Protein AF-A0A7X7YUK8-F1 (afdb_monomer)

Solvent-accessible surface area (backbone atoms only — not comparable to full-atom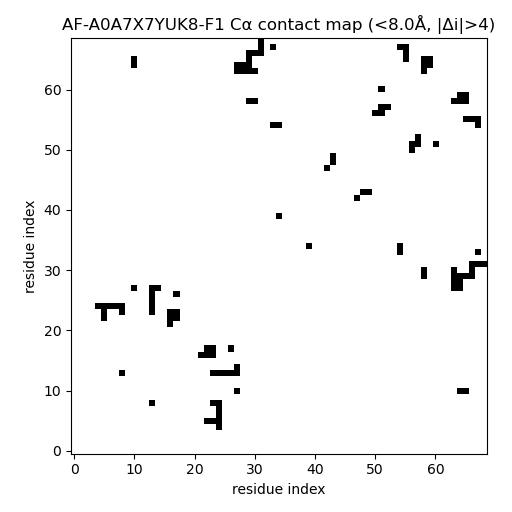 values): 4517 Å²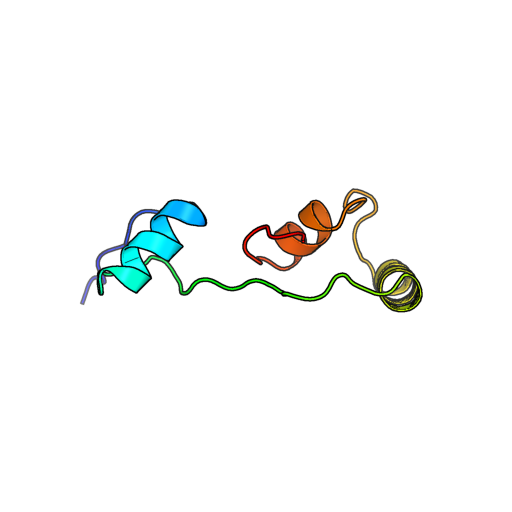 total; per-residue (Å²): 134,86,76,81,80,59,68,89,64,57,65,67,57,34,47,54,29,56,79,66,74,46,89,64,68,59,81,83,44,63,64,88,71,82,80,53,68,71,57,52,54,51,37,45,78,74,63,53,56,88,83,49,79,47,73,56,44,46,30,51,73,72,71,31,41,81,68,82,133

Sequence (69 aa):
MTGTRVAQMNHVERFRAVMGFLGVDRLPRWEWAMWWDQTIDRWRGEGLPARCQSVFDISQYFGLDPYMQ

Secondary structure (DSSP, 8-state):
-----PPP--HHHHHHHHHTT---SS-----SSPPPHHHHHHHHHTT--TT--SHHHHHHHTTPPP---

Mean predicted aligned error: 4.79 Å

Structure (mmCIF, N/CA/C/O backbone):
data_AF-A0A7X7YUK8-F1
#
_entry.id   AF-A0A7X7YUK8-F1
#
loop_
_atom_site.group_PDB
_atom_site.id
_atom_site.type_symbol
_atom_site.label_atom_id
_atom_site.label_alt_id
_atom_site.label_comp_id
_atom_site.label_asym_id
_atom_site.label_entity_id
_atom_site.label_seq_id
_atom_site.pdbx_PDB_ins_code
_atom_site.Cartn_x
_atom_site.Cartn_y
_atom_site.Cartn_z
_atom_site.occupancy
_atom_site.B_iso_or_equiv
_atom_site.auth_seq_id
_atom_site.auth_comp_id
_atom_site.auth_asym_id
_atom_site.auth_atom_id
_atom_site.pdbx_PDB_model_num
ATOM 1 N N . MET A 1 1 ? -21.953 -20.785 13.561 1.00 40.84 1 MET A N 1
ATOM 2 C CA . MET A 1 1 ? -21.724 -19.370 13.921 1.00 40.84 1 MET A CA 1
ATOM 3 C C . MET A 1 1 ? -21.593 -18.589 12.628 1.00 40.84 1 MET A C 1
ATOM 5 O O . MET A 1 1 ? -20.602 -18.747 11.929 1.00 40.84 1 MET A O 1
ATOM 9 N N . THR A 1 2 ? -22.628 -17.851 12.242 1.00 47.09 2 THR A N 1
ATOM 10 C CA . THR A 1 2 ? -22.638 -17.070 11.000 1.00 47.09 2 THR A CA 1
ATOM 11 C C . THR A 1 2 ? -21.921 -15.758 11.296 1.00 47.09 2 THR A C 1
ATOM 13 O O . THR A 1 2 ? -22.472 -14.906 11.985 1.00 47.09 2 THR A O 1
ATOM 16 N N . GLY A 1 3 ? -20.660 -15.628 10.880 1.00 56.50 3 GLY A N 1
ATOM 17 C CA . GLY A 1 3 ? -19.922 -14.376 11.037 1.00 56.50 3 GLY A CA 1
ATOM 18 C C . GLY A 1 3 ? -20.643 -13.259 10.287 1.00 56.50 3 GLY A C 1
ATOM 19 O O . GLY A 1 3 ? -20.922 -13.399 9.095 1.00 56.50 3 GLY A O 1
ATOM 20 N N . THR A 1 4 ? -20.981 -12.174 10.982 1.00 63.84 4 THR A N 1
ATOM 21 C CA . THR A 1 4 ? -21.540 -10.967 10.370 1.00 63.84 4 THR A CA 1
ATOM 22 C C . THR A 1 4 ? -20.580 -10.488 9.283 1.00 63.84 4 THR A C 1
ATOM 24 O O . THR A 1 4 ? -19.447 -10.111 9.580 1.00 63.84 4 THR A O 1
ATOM 27 N N . ARG A 1 5 ? -21.003 -10.525 8.013 1.00 67.88 5 ARG A N 1
ATOM 28 C CA . ARG A 1 5 ? -20.252 -9.887 6.924 1.00 67.88 5 ARG A CA 1
ATOM 29 C C . ARG A 1 5 ? -20.249 -8.382 7.183 1.00 67.88 5 ARG A C 1
ATOM 31 O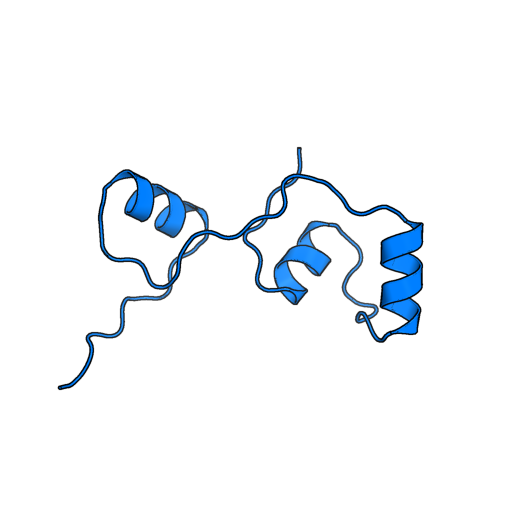 O . ARG A 1 5 ? -21.298 -7.750 7.111 1.00 67.88 5 ARG A O 1
ATOM 38 N N . VAL A 1 6 ? -19.084 -7.826 7.499 1.00 73.75 6 VAL A N 1
ATOM 39 C CA . VAL A 1 6 ? -18.884 -6.373 7.528 1.00 73.75 6 VAL A CA 1
ATOM 40 C C . VAL A 1 6 ? -19.030 -5.857 6.092 1.00 73.75 6 VAL A C 1
ATOM 42 O O . VAL A 1 6 ? -18.558 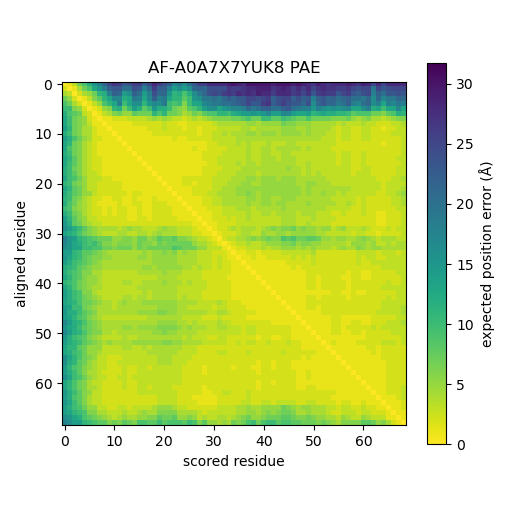-6.506 5.156 1.00 73.75 6 VAL A O 1
ATOM 45 N N . ALA A 1 7 ? -19.731 -4.736 5.903 1.00 84.56 7 ALA A N 1
ATOM 46 C CA . ALA A 1 7 ? -19.858 -4.104 4.591 1.00 84.56 7 ALA A CA 1
ATOM 47 C C . ALA A 1 7 ? -18.471 -3.744 4.033 1.00 84.56 7 ALA A C 1
ATOM 49 O O . ALA A 1 7 ? -17.574 -3.377 4.791 1.00 84.56 7 ALA A O 1
ATOM 50 N N . GLN A 1 8 ? -18.295 -3.855 2.715 1.00 91.75 8 GLN A N 1
ATOM 51 C CA . GLN A 1 8 ? -17.048 -3.467 2.059 1.00 91.75 8 GLN A CA 1
ATOM 52 C C . GLN A 1 8 ? -16.809 -1.965 2.252 1.00 91.75 8 GLN A C 1
AT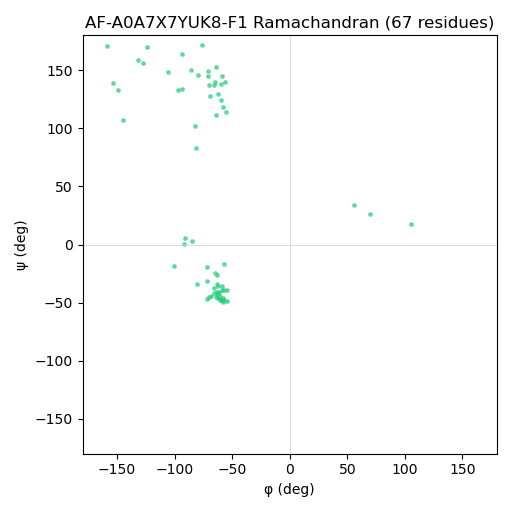OM 54 O O . GLN A 1 8 ? -17.698 -1.163 1.975 1.00 91.75 8 GLN A O 1
ATOM 59 N N . MET A 1 9 ? -15.614 -1.602 2.715 1.00 95.12 9 MET A N 1
ATOM 60 C CA . MET A 1 9 ? -15.215 -0.220 2.984 1.00 95.12 9 MET A CA 1
ATOM 61 C C . MET A 1 9 ? -14.250 0.288 1.908 1.00 95.12 9 MET A C 1
ATOM 63 O O . MET A 1 9 ? -13.412 -0.458 1.388 1.00 95.12 9 MET A O 1
ATOM 67 N N . ASN A 1 10 ? -14.289 1.580 1.600 1.00 94.38 10 ASN A N 1
ATOM 68 C CA . ASN A 1 10 ? -13.173 2.232 0.918 1.00 94.38 10 ASN A CA 1
ATOM 69 C C . ASN A 1 10 ? -12.007 2.499 1.900 1.00 94.38 10 ASN A C 1
ATOM 71 O O . ASN A 1 10 ? -12.119 2.288 3.109 1.00 94.38 10 ASN A O 1
ATOM 75 N N . HIS A 1 11 ? -10.854 2.937 1.386 1.00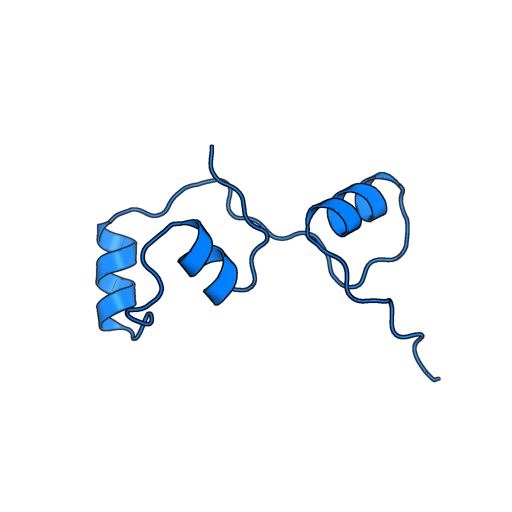 93.56 11 HIS A N 1
ATOM 76 C CA . HIS A 1 11 ? -9.651 3.136 2.206 1.00 93.56 11 HIS A CA 1
ATOM 77 C C . HIS A 1 11 ? -9.820 4.216 3.292 1.00 93.56 11 HIS A C 1
ATOM 79 O O . HIS A 1 11 ? -9.300 4.054 4.396 1.00 93.56 11 HIS A O 1
ATOM 85 N N . VAL A 1 12 ? -10.592 5.276 3.023 1.00 94.75 12 VAL A N 1
ATOM 86 C CA . VAL A 1 12 ? -10.860 6.363 3.981 1.00 94.75 12 VAL A CA 1
ATOM 87 C C . VAL A 1 12 ? -11.792 5.894 5.095 1.00 94.75 12 VAL A C 1
ATOM 89 O O . VAL A 1 12 ? -11.527 6.142 6.271 1.00 94.75 12 VAL A O 1
ATOM 92 N N . GLU A 1 13 ? -12.878 5.207 4.737 1.00 96.56 13 GLU A N 1
ATOM 93 C CA . GLU A 1 13 ? -13.830 4.615 5.686 1.00 96.56 13 GLU A CA 1
ATOM 94 C C . GLU A 1 13 ? -13.122 3.649 6.631 1.00 96.56 13 GLU A C 1
ATOM 96 O O . GLU A 1 13 ? -13.250 3.761 7.850 1.00 96.56 13 GLU A O 1
ATOM 101 N N . ARG A 1 14 ? -12.303 2.759 6.065 1.00 95.75 14 ARG A N 1
ATOM 102 C CA . ARG A 1 14 ? -11.526 1.782 6.823 1.00 95.75 14 ARG A CA 1
ATOM 103 C C . ARG A 1 14 ? -10.535 2.449 7.769 1.00 95.75 14 ARG A C 1
ATOM 105 O O . ARG A 1 14 ? -10.467 2.068 8.934 1.00 95.75 14 ARG A O 1
ATOM 112 N N . PHE A 1 15 ? -9.794 3.454 7.299 1.00 95.31 15 PHE A N 1
ATOM 113 C CA . PHE A 1 15 ? -8.862 4.201 8.143 1.00 95.31 15 PHE A CA 1
ATOM 114 C C . PHE A 1 15 ? -9.581 4.841 9.338 1.00 95.31 15 PHE A C 1
ATOM 116 O O . PHE A 1 15 ? -9.179 4.645 10.483 1.00 95.31 15 PHE A O 1
ATOM 123 N N . ARG A 1 16 ? -10.692 5.547 9.093 1.00 97.00 16 ARG A N 1
ATOM 124 C CA . ARG A 1 16 ? -11.483 6.185 10.157 1.00 97.00 16 ARG A CA 1
ATOM 125 C C . ARG A 1 16 ? -12.047 5.172 11.150 1.00 97.00 16 ARG A C 1
ATOM 127 O O . ARG A 1 16 ? -12.004 5.427 12.349 1.00 97.00 16 ARG A O 1
ATOM 134 N N . ALA A 1 17 ? -12.539 4.030 10.671 1.00 96.88 17 ALA A N 1
ATOM 135 C CA . ALA A 1 17 ? -13.054 2.964 11.524 1.00 96.88 17 ALA A CA 1
ATOM 136 C C . ALA A 1 17 ? -11.965 2.373 12.434 1.00 96.88 17 ALA A C 1
ATOM 138 O O . ALA A 1 17 ? -12.209 2.217 13.629 1.00 96.88 17 ALA A O 1
ATOM 139 N N . VAL A 1 18 ? -10.753 2.133 11.91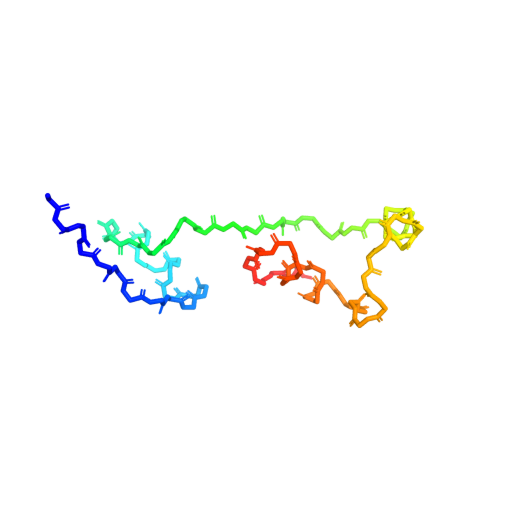3 1.00 97.00 18 VAL A N 1
ATOM 140 C CA . VAL A 1 18 ? -9.610 1.700 12.738 1.00 97.00 18 VAL A CA 1
ATOM 141 C C . VAL A 1 18 ? -9.272 2.737 13.806 1.00 97.00 18 VAL A C 1
ATOM 143 O O . VAL A 1 18 ? -9.158 2.381 14.976 1.00 97.00 18 VAL A O 1
ATOM 146 N N . MET A 1 19 ? -9.169 4.018 13.439 1.00 97.62 19 MET A N 1
ATOM 147 C CA . MET A 1 19 ? -8.860 5.087 14.400 1.00 97.62 19 MET A CA 1
ATOM 148 C C . MET A 1 19 ? -9.964 5.288 15.452 1.00 97.62 19 MET A C 1
ATOM 150 O O . MET A 1 19 ? -9.690 5.780 16.543 1.00 97.62 19 MET A O 1
ATOM 154 N N . GLY A 1 20 ? -11.200 4.897 15.133 1.00 97.81 20 GLY A N 1
ATOM 155 C CA . GLY A 1 20 ? -12.342 4.885 16.046 1.00 97.81 20 GLY A CA 1
ATOM 156 C C . GLY A 1 20 ? -12.548 3.571 16.807 1.00 97.81 20 GLY A C 1
ATOM 157 O O . GLY A 1 20 ? -13.561 3.447 17.488 1.00 97.81 20 GLY A O 1
ATOM 158 N N . PHE A 1 21 ? -11.640 2.592 16.689 1.00 96.50 21 PHE A N 1
ATOM 159 C CA . PHE A 1 21 ? -11.755 1.258 17.303 1.00 96.50 21 PHE A CA 1
ATOM 160 C C . PHE A 1 21 ? -13.044 0.498 16.931 1.00 96.50 21 PHE A C 1
ATOM 162 O O . PHE A 1 21 ? -13.601 -0.253 17.733 1.00 96.50 21 PHE A O 1
ATOM 169 N N . LEU A 1 22 ? -13.524 0.688 15.702 1.00 95.75 22 LEU A N 1
ATOM 170 C CA . LEU A 1 22 ? -14.699 0.010 15.157 1.00 95.75 22 LEU A CA 1
ATOM 171 C C . LEU A 1 22 ? -14.304 -1.253 14.376 1.00 95.75 22 LEU A C 1
ATOM 173 O O . LEU A 1 22 ? -13.154 -1.438 13.978 1.00 95.75 22 LEU A O 1
ATOM 177 N N . GLY A 1 23 ? -15.284 -2.124 14.123 1.00 94.88 23 GLY A N 1
ATOM 178 C CA . GLY A 1 23 ? -15.098 -3.281 13.246 1.00 94.88 23 GLY A CA 1
ATOM 179 C C . GLY A 1 23 ? -14.830 -2.862 11.797 1.00 94.88 23 GLY A C 1
ATOM 180 O O . GLY A 1 23 ? -15.475 -1.948 11.286 1.00 94.88 23 GLY A O 1
ATOM 181 N N . VAL A 1 24 ? -13.904 -3.555 11.130 1.00 96.00 24 VAL A N 1
ATOM 182 C CA . VAL A 1 24 ? -13.494 -3.291 9.741 1.00 96.00 24 VAL A CA 1
ATOM 183 C C . VAL A 1 24 ? -13.576 -4.546 8.876 1.00 96.00 24 VAL A C 1
ATOM 185 O O . VAL A 1 24 ? -13.507 -5.663 9.383 1.00 96.00 24 VAL A O 1
ATOM 188 N N . ASP A 1 25 ? -13.712 -4.364 7.562 1.00 94.75 25 ASP A N 1
ATOM 189 C CA . ASP A 1 25 ? -13.729 -5.455 6.577 1.00 94.75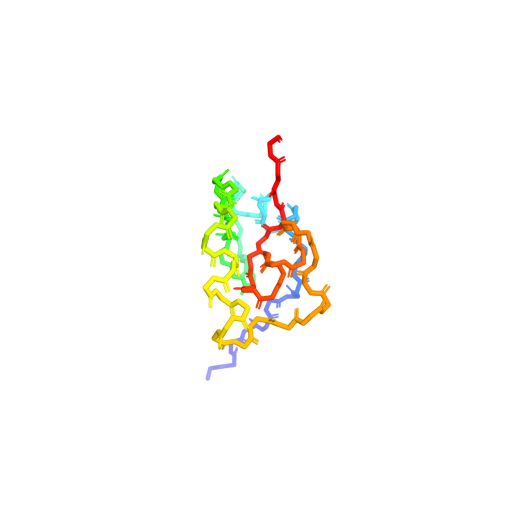 25 ASP A CA 1
ATOM 190 C C . ASP A 1 25 ? -12.345 -6.105 6.374 1.00 94.75 25 ASP A C 1
ATOM 192 O O . ASP A 1 25 ? -12.239 -7.304 6.116 1.00 94.75 25 ASP A O 1
ATOM 196 N N . ARG A 1 26 ? -11.279 -5.315 6.530 1.00 94.50 26 ARG A N 1
ATOM 197 C CA . ARG A 1 26 ? -9.873 -5.710 6.694 1.00 94.50 26 ARG A CA 1
ATOM 198 C C . ARG A 1 26 ? -9.099 -4.561 7.343 1.00 94.50 26 ARG A C 1
ATOM 200 O O . ARG A 1 26 ? -9.596 -3.442 7.412 1.00 94.50 26 ARG A O 1
ATOM 207 N N . LEU A 1 27 ? -7.855 -4.800 7.749 1.00 95.62 27 LEU A N 1
ATOM 208 C CA . LEU A 1 27 ? -6.960 -3.716 8.161 1.00 95.62 27 LEU A CA 1
ATOM 209 C C . LEU A 1 27 ? -6.509 -2.862 6.957 1.00 95.62 27 LEU A C 1
ATOM 211 O O . LEU A 1 27 ? -6.396 -3.395 5.842 1.00 95.62 27 LEU A O 1
ATOM 215 N N . PRO A 1 28 ? -6.254 -1.552 7.156 1.00 95.62 28 PRO A N 1
ATOM 216 C CA . PRO A 1 28 ? -5.551 -0.726 6.187 1.00 95.62 28 PRO A CA 1
ATOM 217 C C . PRO A 1 28 ? -4.179 -1.317 5.852 1.00 95.62 28 PRO A C 1
ATOM 219 O O . PRO A 1 28 ? -3.489 -1.839 6.727 1.00 95.62 28 PRO A O 1
ATOM 222 N N . ARG A 1 29 ? -3.799 -1.260 4.580 1.00 95.06 29 ARG A N 1
ATOM 223 C CA . ARG A 1 29 ? -2.528 -1.767 4.056 1.00 95.06 29 ARG A CA 1
ATOM 224 C C . ARG A 1 29 ? -2.088 -0.833 2.947 1.00 95.06 29 ARG A C 1
ATOM 226 O O . ARG A 1 29 ? -2.677 -0.888 1.881 1.00 95.06 29 ARG A O 1
ATOM 233 N N . TRP A 1 30 ? -1.081 -0.009 3.161 1.00 93.25 30 TRP A N 1
ATOM 234 C CA . TRP A 1 30 ? -0.476 0.787 2.096 1.00 93.25 30 TRP A CA 1
ATOM 235 C C . TRP A 1 30 ? 1.036 0.642 2.167 1.00 93.25 30 TRP A C 1
ATOM 237 O O . TRP A 1 30 ? 1.583 0.277 3.208 1.00 93.25 30 TRP A O 1
ATOM 247 N N . GLU A 1 31 ? 1.690 0.923 1.052 1.00 92.00 31 GLU A N 1
ATOM 248 C CA . GLU A 1 31 ? 3.134 1.083 1.010 1.00 92.00 31 GLU A CA 1
ATOM 249 C C . GLU A 1 31 ? 3.444 2.583 1.081 1.00 92.00 31 GLU A C 1
ATOM 251 O O . GLU A 1 31 ? 2.784 3.387 0.422 1.00 92.00 31 GLU A O 1
ATOM 256 N N . TRP A 1 32 ? 4.393 2.969 1.933 1.00 85.06 32 TRP A N 1
ATOM 257 C CA . TRP A 1 32 ? 4.800 4.368 2.083 1.00 85.06 32 TRP A CA 1
ATOM 258 C C . TRP A 1 32 ? 5.779 4.778 0.976 1.00 85.06 32 TRP A C 1
ATOM 260 O O . TRP A 1 32 ? 5.737 5.920 0.516 1.00 85.06 32 TRP A O 1
ATOM 270 N N . ALA A 1 33 ? 6.637 3.857 0.531 1.00 86.56 33 ALA A N 1
ATOM 271 C CA . ALA A 1 33 ? 7.642 4.135 -0.484 1.00 86.56 33 ALA A CA 1
ATOM 272 C C . ALA A 1 33 ? 7.158 3.787 -1.902 1.00 86.56 33 ALA A C 1
ATOM 274 O O . ALA A 1 33 ? 6.665 2.694 -2.171 1.00 86.56 33 ALA A O 1
ATOM 275 N N . MET A 1 34 ? 7.373 4.694 -2.856 1.00 89.44 34 MET A N 1
ATOM 276 C CA . MET A 1 34 ? 7.218 4.354 -4.273 1.00 89.44 34 MET A CA 1
ATOM 277 C C . MET A 1 34 ? 8.253 3.300 -4.689 1.00 89.44 34 MET A C 1
ATOM 279 O O . MET A 1 34 ? 9.346 3.213 -4.123 1.00 89.44 34 MET A O 1
ATOM 283 N N . TRP A 1 35 ? 7.916 2.501 -5.699 1.00 92.25 35 TRP A N 1
ATOM 284 C CA . TRP A 1 35 ? 8.821 1.473 -6.205 1.00 92.25 35 TRP A CA 1
ATOM 285 C C . TRP A 1 35 ? 9.870 2.061 -7.135 1.00 92.25 35 TRP A C 1
ATOM 287 O O . TRP A 1 35 ? 9.610 2.988 -7.895 1.00 92.25 35 TRP A O 1
ATOM 297 N N . TRP A 1 36 ? 11.055 1.470 -7.081 1.00 94.38 36 TRP A N 1
ATOM 298 C CA . TRP A 1 36 ? 12.142 1.774 -7.995 1.00 94.38 36 TRP A CA 1
ATOM 299 C C . TRP A 1 36 ? 11.801 1.229 -9.379 1.00 94.38 36 TRP A C 1
ATOM 301 O O . TRP A 1 36 ? 11.258 0.126 -9.480 1.00 94.38 36 TRP A O 1
ATOM 311 N N . ASP A 1 37 ? 12.201 1.935 -10.434 1.00 94.88 37 ASP A N 1
ATOM 312 C CA . ASP A 1 37 ? 11.957 1.497 -11.814 1.00 94.88 37 ASP A CA 1
ATOM 313 C C . ASP A 1 37 ? 12.499 0.081 -12.065 1.00 94.88 37 ASP A C 1
ATOM 315 O O . ASP A 1 37 ? 11.798 -0.756 -12.621 1.00 94.88 37 ASP A O 1
ATOM 319 N N . GLN A 1 38 ? 13.673 -0.257 -11.511 1.00 97.81 38 GLN A N 1
ATOM 320 C CA . GLN A 1 38 ? 14.248 -1.610 -11.588 1.00 97.81 38 GLN A CA 1
ATOM 321 C C . GLN A 1 38 ? 13.339 -2.694 -10.983 1.00 97.81 38 GLN A C 1
ATOM 323 O O . GLN A 1 38 ? 13.282 -3.820 -11.481 1.00 97.81 38 GLN A O 1
ATOM 328 N N . THR A 1 39 ? 12.616 -2.371 -9.907 1.00 96.31 39 THR A N 1
ATOM 329 C CA . THR A 1 39 ? 11.638 -3.282 -9.298 1.00 96.31 39 THR A CA 1
ATOM 330 C C . THR A 1 39 ? 10.446 -3.474 -10.224 1.00 96.31 39 THR A C 1
ATOM 332 O O . THR A 1 39 ? 10.003 -4.606 -10.421 1.00 96.31 39 THR A O 1
ATOM 335 N N . ILE A 1 40 ? 9.949 -2.384 -10.812 1.00 96.75 40 ILE A N 1
ATOM 336 C CA . ILE A 1 40 ? 8.818 -2.418 -11.741 1.00 96.75 40 ILE A CA 1
ATOM 337 C C . ILE A 1 40 ? 9.200 -3.212 -12.996 1.00 96.75 40 ILE A C 1
ATOM 339 O O . ILE A 1 40 ? 8.444 -4.094 -13.395 1.00 96.75 40 ILE A O 1
ATOM 343 N N . ASP A 1 41 ? 10.385 -2.986 -13.561 1.00 97.44 41 ASP A N 1
ATOM 344 C CA . ASP A 1 41 ? 10.900 -3.707 -14.729 1.00 97.44 41 ASP A CA 1
ATOM 345 C C . ASP A 1 41 ? 11.025 -5.211 -14.466 1.00 97.44 41 ASP A C 1
ATOM 347 O O . ASP A 1 41 ? 10.577 -6.029 -15.276 1.00 97.44 41 ASP A O 1
ATOM 351 N N . ARG A 1 42 ? 11.552 -5.603 -13.296 1.00 98.31 42 ARG A N 1
ATOM 352 C CA . ARG A 1 42 ? 11.583 -7.015 -12.890 1.00 98.31 42 ARG A CA 1
ATOM 353 C C . ARG A 1 42 ? 10.169 -7.592 -12.810 1.00 98.31 42 ARG A C 1
ATOM 355 O O . ARG A 1 42 ? 9.904 -8.651 -13.374 1.00 98.31 42 ARG A O 1
ATOM 362 N N . TRP A 1 43 ? 9.244 -6.886 -12.161 1.00 97.88 43 TRP A N 1
ATOM 363 C CA . TRP A 1 43 ? 7.853 -7.323 -12.052 1.00 97.88 43 TRP A CA 1
ATOM 364 C C . TRP A 1 43 ? 7.155 -7.432 -13.409 1.00 97.88 43 TRP A C 1
ATOM 366 O O . TRP A 1 43 ? 6.363 -8.352 -13.597 1.00 97.88 43 TRP A O 1
ATOM 376 N N . ARG A 1 44 ? 7.454 -6.558 -14.381 1.00 97.81 44 ARG A N 1
ATOM 377 C CA . ARG A 1 44 ? 6.972 -6.695 -15.769 1.00 97.81 44 ARG A CA 1
ATOM 378 C C . ARG A 1 44 ? 7.410 -8.022 -16.377 1.00 97.81 44 ARG A C 1
ATOM 380 O O . ARG A 1 44 ? 6.572 -8.717 -16.947 1.00 97.81 44 ARG A O 1
ATOM 387 N N . GLY A 1 45 ? 8.680 -8.393 -16.201 1.00 98.19 45 GLY A N 1
ATOM 388 C CA . GLY A 1 45 ? 9.207 -9.697 -16.619 1.00 98.19 45 GLY A CA 1
ATOM 389 C C . GLY A 1 45 ? 8.560 -10.886 -15.897 1.00 98.19 45 GLY A C 1
ATOM 390 O O . GLY A 1 45 ? 8.476 -11.974 -16.458 1.00 98.19 45 GLY A O 1
ATOM 391 N N . GLU A 1 46 ? 8.048 -10.668 -14.685 1.00 97.94 46 GLU A N 1
ATOM 392 C CA . GLU A 1 46 ? 7.366 -11.673 -13.855 1.00 97.94 46 GLU A CA 1
ATOM 393 C C . GLU A 1 46 ? 5.839 -11.710 -14.049 1.00 97.94 46 GLU A C 1
ATOM 395 O O . GLU A 1 46 ? 5.156 -12.516 -13.418 1.00 97.94 46 GLU A O 1
ATOM 400 N N . GLY A 1 47 ? 5.289 -10.871 -14.933 1.00 97.81 47 GLY A N 1
ATOM 401 C CA . GLY A 1 47 ? 3.868 -10.888 -15.291 1.00 97.81 47 GLY A CA 1
ATOM 402 C C . GLY A 1 47 ? 3.017 -9.761 -14.702 1.00 97.81 47 GLY A C 1
ATOM 403 O O . GLY A 1 47 ? 1.789 -9.868 -14.703 1.00 97.81 47 GLY A O 1
ATOM 404 N N . LEU A 1 48 ? 3.618 -8.663 -14.230 1.00 98.12 48 LEU A N 1
ATOM 405 C CA . LEU A 1 48 ? 2.872 -7.459 -13.856 1.00 98.12 48 LEU A CA 1
ATOM 406 C C . LEU A 1 48 ? 2.067 -6.938 -15.063 1.00 98.12 48 LEU A C 1
ATOM 408 O O . LEU A 1 48 ? 2.666 -6.536 -16.070 1.00 98.12 48 LEU A O 1
ATOM 412 N N . PRO A 1 49 ? 0.723 -6.878 -14.983 1.00 98.12 49 PRO A N 1
ATOM 413 C CA . PRO A 1 49 ? -0.107 -6.579 -16.142 1.00 98.12 49 PRO A CA 1
ATOM 414 C C . PRO A 1 49 ? 0.199 -5.225 -16.770 1.00 98.12 49 PRO A C 1
ATOM 416 O O . PRO A 1 49 ? 0.280 -4.221 -16.065 1.00 98.12 49 PRO A O 1
ATOM 419 N N . ALA A 1 50 ? 0.243 -5.163 -18.102 1.00 96.69 50 ALA A N 1
ATOM 420 C CA . ALA A 1 50 ? 0.516 -3.935 -18.854 1.00 96.69 50 ALA A CA 1
ATOM 421 C C . ALA A 1 50 ? -0.454 -2.776 -18.551 1.00 96.69 50 ALA A C 1
ATOM 423 O O . ALA A 1 50 ? -0.130 -1.634 -18.828 1.00 96.69 50 ALA A O 1
ATOM 424 N N . ARG A 1 51 ? -1.624 -3.017 -17.947 1.00 97.19 51 ARG A N 1
ATOM 425 C CA . ARG A 1 51 ? -2.514 -1.935 -17.481 1.00 97.19 51 ARG A CA 1
ATOM 426 C C . ARG A 1 51 ? -1.991 -1.188 -16.246 1.00 97.19 51 ARG A C 1
ATOM 428 O O . ARG A 1 51 ? -2.461 -0.095 -15.975 1.00 97.19 51 ARG A O 1
ATOM 435 N N . CYS A 1 52 ? -1.062 -1.773 -15.488 1.00 97.25 52 CYS A N 1
ATOM 436 C CA . CYS A 1 52 ? -0.548 -1.177 -14.259 1.00 97.25 52 CYS A CA 1
ATOM 437 C C . CYS A 1 52 ? 0.526 -0.136 -14.576 1.00 97.25 52 CYS A C 1
ATOM 439 O O . CYS A 1 52 ? 1.696 -0.494 -14.613 1.00 97.25 52 CYS A O 1
ATOM 441 N N . GLN A 1 53 ? 0.144 1.101 -14.897 1.00 94.62 53 GLN A N 1
ATOM 442 C CA . GLN 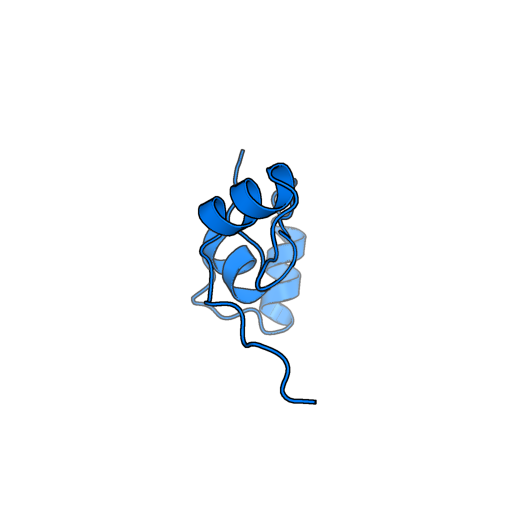A 1 53 ? 1.047 2.137 -15.426 1.00 94.62 53 GLN A CA 1
ATOM 443 C C . GLN A 1 53 ? 1.506 3.149 -14.372 1.00 94.62 53 GLN A C 1
ATOM 445 O O . GLN A 1 53 ? 2.500 3.838 -14.569 1.00 94.62 53 GLN A O 1
ATOM 450 N N . SER A 1 54 ? 0.793 3.233 -13.256 1.00 93.75 54 SER A N 1
ATOM 451 C CA . SER A 1 54 ? 1.054 4.180 -12.180 1.00 93.75 54 SER A CA 1
ATOM 452 C C . SER A 1 54 ? 1.252 3.483 -10.841 1.00 93.75 54 SER A C 1
ATOM 454 O O . SER A 1 54 ? 0.935 2.299 -10.674 1.00 93.75 54 SER A O 1
ATOM 456 N N . VAL A 1 55 ? 1.706 4.258 -9.851 1.00 92.62 55 VAL A N 1
ATOM 457 C CA . VAL A 1 55 ? 1.829 3.766 -8.479 1.00 92.62 55 VAL A CA 1
ATOM 458 C C . VAL A 1 55 ? 0.478 3.250 -7.956 1.00 92.62 55 VAL A C 1
ATOM 460 O O . VAL A 1 55 ? 0.394 2.204 -7.316 1.00 92.62 55 VAL A O 1
ATOM 463 N N . PHE A 1 56 ? -0.610 3.942 -8.298 1.00 93.69 56 PHE A N 1
ATOM 464 C CA . PHE A 1 56 ? -1.960 3.551 -7.903 1.00 93.69 56 PHE A CA 1
ATOM 465 C C . PHE A 1 56 ? -2.408 2.237 -8.541 1.00 93.69 56 PHE A C 1
ATOM 467 O O . PHE A 1 56 ? -2.972 1.393 -7.843 1.00 93.69 56 PHE A O 1
ATOM 474 N N . ASP A 1 57 ? -2.122 2.022 -9.826 1.00 95.50 57 ASP A N 1
ATOM 475 C CA . ASP A 1 57 ? -2.531 0.784 -10.494 1.00 95.50 57 ASP A CA 1
ATOM 476 C C . ASP A 1 57 ? -1.807 -0.440 -9.922 1.00 95.50 57 ASP A C 1
ATOM 478 O O . ASP A 1 57 ? -2.390 -1.522 -9.811 1.00 95.50 57 ASP A O 1
ATOM 482 N N . ILE A 1 58 ? -0.529 -0.276 -9.567 1.00 95.56 58 ILE A N 1
ATOM 483 C CA . ILE A 1 58 ? 0.283 -1.321 -8.937 1.00 95.56 58 ILE A CA 1
ATOM 484 C C . ILE A 1 58 ? -0.206 -1.572 -7.501 1.00 95.56 58 ILE A C 1
ATOM 486 O O . ILE A 1 58 ? -0.433 -2.726 -7.134 1.00 95.56 58 ILE A O 1
ATOM 490 N N . SER A 1 59 ? -0.463 -0.518 -6.716 1.00 94.50 59 SER A N 1
ATOM 491 C CA . SER A 1 59 ? -1.062 -0.629 -5.376 1.00 94.50 59 SER A CA 1
ATOM 492 C C . SER A 1 59 ? -2.378 -1.401 -5.415 1.00 94.50 59 SER A C 1
ATOM 494 O O . SER A 1 59 ? -2.564 -2.363 -4.668 1.00 94.50 59 SER A O 1
ATOM 496 N N . GLN A 1 60 ? -3.273 -1.040 -6.336 1.00 94.00 60 GLN A N 1
ATOM 497 C CA . GLN A 1 60 ? -4.556 -1.713 -6.504 1.00 94.00 60 GLN A CA 1
ATOM 498 C C . GLN A 1 60 ? -4.381 -3.178 -6.921 1.00 94.00 60 GLN A C 1
ATOM 500 O O . GLN A 1 60 ? -5.084 -4.045 -6.399 1.00 94.00 60 GLN A O 1
ATOM 505 N N . TYR A 1 61 ? -3.443 -3.473 -7.826 1.00 95.62 61 TYR A N 1
ATOM 506 C CA . TYR A 1 61 ? -3.139 -4.842 -8.246 1.00 95.62 61 TYR A CA 1
ATOM 507 C C . TYR A 1 61 ? -2.697 -5.730 -7.073 1.00 95.62 61 TYR A C 1
ATOM 509 O O . TYR A 1 61 ? -3.137 -6.874 -6.975 1.00 95.62 61 TYR A O 1
ATOM 517 N N . PHE A 1 62 ? -1.906 -5.189 -6.143 1.00 94.75 62 PHE A N 1
ATOM 518 C CA . PHE A 1 62 ? -1.479 -5.891 -4.928 1.00 94.75 62 PHE A CA 1
ATOM 519 C C . PHE A 1 62 ? -2.482 -5.812 -3.762 1.00 94.75 62 PHE A C 1
ATOM 521 O O . PHE A 1 62 ? -2.224 -6.340 -2.679 1.00 94.75 62 PHE A O 1
ATOM 528 N N . GLY A 1 63 ? -3.652 -5.193 -3.957 1.00 93.94 63 GLY A N 1
ATOM 529 C CA . GLY A 1 63 ? -4.679 -5.071 -2.920 1.00 93.94 63 GLY A CA 1
ATOM 530 C C . GLY A 1 63 ? -4.300 -4.122 -1.778 1.00 93.94 63 GLY A C 1
ATOM 531 O O . GLY A 1 63 ? -4.789 -4.296 -0.650 1.00 93.94 63 GLY A O 1
ATOM 532 N N . LEU A 1 64 ? -3.432 -3.152 -2.070 1.00 95.56 64 LEU A N 1
ATOM 533 C CA . LEU A 1 64 ? -3.049 -2.057 -1.188 1.00 95.56 64 LEU A CA 1
ATOM 534 C C . LEU A 1 64 ? -4.038 -0.890 -1.317 1.00 95.56 64 LEU A C 1
ATOM 536 O O . LEU A 1 64 ? -4.648 -0.658 -2.362 1.00 95.56 64 LEU A O 1
ATOM 540 N N . ASP A 1 65 ? -4.201 -0.159 -0.224 1.00 94.44 65 ASP A N 1
ATOM 541 C CA . ASP A 1 65 ? -4.889 1.117 -0.164 1.00 94.44 65 ASP A CA 1
ATOM 542 C C . ASP A 1 65 ? -4.046 2.183 -0.893 1.00 94.44 65 ASP A C 1
ATOM 544 O O . ASP A 1 65 ? -2.821 2.206 -0.743 1.00 94.44 65 ASP A O 1
ATOM 548 N N . PRO A 1 66 ? -4.674 3.047 -1.707 1.00 91.25 66 PRO A N 1
ATOM 549 C CA . PRO A 1 66 ? -3.961 4.012 -2.532 1.00 91.25 66 PRO A CA 1
ATOM 550 C C . PRO A 1 66 ? -3.312 5.098 -1.670 1.00 91.25 66 PRO A C 1
ATOM 552 O O . PRO A 1 66 ? -3.980 5.756 -0.874 1.00 91.25 66 PRO A O 1
ATOM 555 N N . TYR A 1 67 ? -2.016 5.309 -1.872 1.00 87.88 67 TYR A N 1
ATOM 556 C CA . TYR A 1 67 ? -1.242 6.379 -1.256 1.00 87.88 67 TYR A CA 1
ATOM 557 C C . TYR A 1 67 ? -0.056 6.731 -2.164 1.00 87.88 67 TYR A C 1
ATOM 559 O O . TYR A 1 67 ? 0.559 5.844 -2.754 1.00 87.88 67 TYR A O 1
ATOM 567 N N . MET A 1 68 ? 0.236 8.022 -2.297 1.00 84.88 68 MET A N 1
ATOM 568 C CA . MET A 1 68 ? 1.417 8.563 -2.970 1.00 84.88 68 MET A CA 1
ATOM 569 C C . MET A 1 68 ? 1.766 9.881 -2.269 1.00 84.88 68 MET A C 1
ATOM 571 O O . MET A 1 68 ? 0.854 10.664 -1.990 1.00 84.88 68 MET A O 1
ATOM 575 N N . GLN A 1 69 ? 3.044 10.074 -1.930 1.00 81.56 69 GLN A N 1
ATOM 576 C CA . GLN A 1 69 ? 3.547 11.288 -1.274 1.00 81.56 69 GLN A CA 1
ATOM 577 C C . GLN A 1 69 ? 3.740 12.431 -2.273 1.00 81.56 69 GLN A C 1
ATOM 579 O O . GLN A 1 69 ? 4.187 12.142 -3.406 1.00 81.56 69 GLN A O 1
#

Radius of gyration: 15.21 Å; Cα contacts (8 Å, |Δi|>4): 60; chains: 1; bounding box: 37×31×36 Å

Foldseek 3Di:
DDPPQDDADALVRQVVCVVVVHDDNDHAFADADQDDPVVVVVVVVVPDDPVQPDSQSVCVVVVHHDDDD

pLDDT: mean 91.34, std 11.28, range [40.84, 98.31]